Protein AF-A0A6I7NT49-F1 (afdb_monomer_lite)

Radius of gyration: 25.86 Å; chains: 1; bounding box: 85×27×59 Å

Foldseek 3Di:
DDPVVVVVVVVVVVVVVVVPVPPDDPPPPDAQWDAKDWDPVLADPAEELVPDDQQSIWIFTQGPVRDTDIDGQDPVQWDPVLVVVSNDADWDWTWGHDRRYIDIDIYGYHYDDDPVVVVVVVD

Structure (mmCIF, N/CA/C/O backbone):
data_AF-A0A6I7NT49-F1
#
_entry.id   AF-A0A6I7NT49-F1
#
loop_
_atom_site.group_PDB
_atom_site.id
_atom_site.type_symbol
_atom_site.label_atom_id
_atom_site.label_alt_id
_atom_site.label_comp_id
_atom_site.label_asym_id
_atom_site.label_entity_id
_atom_site.label_seq_id
_atom_site.pdbx_PDB_ins_code
_atom_site.Cartn_x
_atom_site.Cartn_y
_atom_site.Cartn_z
_atom_site.occupancy
_atom_site.B_iso_or_equiv
_atom_site.auth_seq_id
_atom_site.auth_comp_id
_atom_site.auth_asym_id
_atom_site.auth_atom_id
_atom_site.pdbx_PDB_model_num
ATOM 1 N N . MET A 1 1 ? 62.697 -9.923 -1.380 1.00 53.88 1 MET A N 1
ATOM 2 C CA . MET A 1 1 ? 61.227 -10.113 -1.441 1.00 53.88 1 MET A CA 1
ATOM 3 C C . MET A 1 1 ? 60.949 -11.405 -2.198 1.00 53.88 1 MET A C 1
ATOM 5 O O . MET A 1 1 ? 61.221 -11.453 -3.390 1.00 53.88 1 MET A O 1
ATOM 9 N N . ASN A 1 2 ? 60.527 -12.457 -1.491 1.00 54.31 2 ASN A N 1
ATOM 10 C CA . ASN A 1 2 ? 60.563 -13.842 -1.983 1.00 54.31 2 ASN A CA 1
ATOM 11 C C . ASN A 1 2 ? 59.520 -14.086 -3.084 1.00 54.31 2 ASN A C 1
ATOM 13 O O . ASN A 1 2 ? 58.412 -13.556 -3.016 1.00 54.31 2 ASN A O 1
ATOM 17 N N . GLN A 1 3 ? 59.877 -14.892 -4.085 1.00 63.75 3 GLN A N 1
ATOM 18 C CA . GLN A 1 3 ? 59.054 -15.196 -5.262 1.00 63.75 3 GLN A CA 1
ATOM 19 C C . GLN A 1 3 ? 57.645 -15.700 -4.885 1.00 63.75 3 GLN A C 1
ATOM 21 O O . GLN A 1 3 ? 56.665 -15.305 -5.510 1.00 63.75 3 GLN A O 1
ATOM 26 N N . SER A 1 4 ? 57.523 -16.442 -3.780 1.00 62.50 4 SER A N 1
ATOM 27 C CA . SER A 1 4 ? 56.249 -16.905 -3.211 1.00 62.50 4 SER A CA 1
ATOM 28 C C . SER A 1 4 ? 55.329 -15.778 -2.719 1.00 62.50 4 SER A C 1
ATOM 30 O O . SER A 1 4 ? 54.118 -15.843 -2.914 1.00 62.50 4 SER A O 1
ATOM 32 N N . ARG A 1 5 ? 55.881 -14.697 -2.146 1.00 66.06 5 ARG A N 1
ATOM 33 C CA . ARG A 1 5 ? 55.102 -13.520 -1.715 1.00 66.06 5 ARG A CA 1
ATOM 34 C C . ARG A 1 5 ? 54.554 -12.725 -2.898 1.00 66.06 5 ARG A C 1
ATOM 36 O O . ARG A 1 5 ? 53.481 -12.149 -2.782 1.00 66.06 5 ARG A O 1
ATOM 43 N N . ARG A 1 6 ? 55.266 -12.700 -4.031 1.00 68.12 6 ARG A N 1
ATOM 44 C CA . ARG A 1 6 ? 54.808 -11.999 -5.242 1.00 68.12 6 ARG A CA 1
ATOM 45 C C . ARG A 1 6 ? 53.604 -12.709 -5.860 1.00 68.12 6 ARG A C 1
ATOM 47 O O . ARG A 1 6 ? 52.611 -12.055 -6.144 1.00 68.12 6 ARG A O 1
ATOM 54 N N . VAL A 1 7 ? 53.659 -14.038 -5.980 1.00 74.81 7 VAL A N 1
ATOM 55 C CA . VAL A 1 7 ? 52.553 -14.848 -6.528 1.00 74.81 7 VAL A CA 1
ATOM 56 C C . VAL A 1 7 ? 51.289 -14.729 -5.673 1.00 74.81 7 VAL A C 1
ATOM 58 O O . VAL A 1 7 ? 50.200 -14.571 -6.216 1.00 74.81 7 VAL A O 1
ATOM 61 N N . LEU A 1 8 ? 51.429 -14.716 -4.343 1.00 73.69 8 LEU A N 1
ATOM 62 C CA . LEU A 1 8 ? 50.292 -14.577 -3.430 1.00 73.69 8 LEU A CA 1
ATOM 63 C C . LEU A 1 8 ? 49.606 -13.207 -3.544 1.00 73.69 8 LEU A C 1
ATOM 65 O O . LEU A 1 8 ? 48.383 -13.138 -3.527 1.00 73.69 8 LEU A O 1
ATOM 69 N N . VAL A 1 9 ? 50.373 -12.127 -3.728 1.00 75.94 9 VAL A N 1
ATOM 70 C CA . VAL A 1 9 ? 49.817 -10.777 -3.935 1.00 75.94 9 VAL A CA 1
ATOM 71 C C . VAL A 1 9 ? 49.091 -10.671 -5.280 1.00 75.94 9 VAL A C 1
ATOM 73 O O . VAL A 1 9 ? 48.006 -10.096 -5.335 1.00 75.94 9 VAL A O 1
ATOM 76 N N . PHE A 1 10 ? 49.633 -11.269 -6.347 1.00 72.94 10 PHE A N 1
ATOM 77 C CA . PHE A 1 10 ? 48.955 -11.302 -7.648 1.00 72.94 10 PHE A CA 1
ATOM 78 C C . PHE A 1 10 ? 47.663 -12.128 -7.612 1.00 72.94 10 PHE A C 1
ATOM 80 O O . PHE A 1 10 ? 46.657 -11.689 -8.161 1.00 72.94 10 PHE A O 1
ATOM 87 N N . ALA A 1 11 ? 47.655 -13.273 -6.922 1.00 71.62 11 ALA A N 1
ATOM 88 C CA . ALA A 1 11 ? 46.458 -14.098 -6.763 1.00 71.62 11 ALA A CA 1
ATOM 89 C C . ALA A 1 11 ? 45.367 -13.395 -5.932 1.00 71.62 11 ALA A C 1
ATOM 91 O O . ALA A 1 11 ? 44.195 -13.434 -6.300 1.00 71.62 11 ALA A O 1
ATOM 92 N N . LEU A 1 12 ? 45.749 -12.703 -4.850 1.00 69.56 12 LEU A N 1
ATOM 93 C CA . LEU A 1 12 ? 44.815 -11.943 -4.012 1.00 69.56 12 LEU A CA 1
ATOM 94 C C . LEU A 1 12 ? 44.218 -10.744 -4.769 1.00 69.56 12 LEU A C 1
ATOM 96 O O . LEU A 1 12 ? 43.028 -10.471 -4.649 1.00 69.56 12 LEU A O 1
ATOM 100 N N . GLY A 1 13 ? 45.028 -10.060 -5.585 1.00 68.62 13 GLY A N 1
ATOM 101 C CA . GLY A 1 13 ? 44.573 -8.953 -6.430 1.00 68.62 13 GLY A CA 1
ATOM 102 C C . GLY A 1 13 ? 43.568 -9.392 -7.497 1.00 68.62 13 GLY A C 1
ATOM 103 O O . GLY A 1 13 ? 42.582 -8.698 -7.725 1.00 68.62 13 GLY A O 1
ATOM 104 N N . LEU A 1 14 ? 43.771 -10.571 -8.092 1.00 69.06 14 LEU A N 1
ATOM 105 C CA . LEU A 1 14 ? 42.857 -11.142 -9.084 1.00 69.06 14 LEU A CA 1
ATOM 106 C C . LEU A 1 14 ? 41.499 -11.509 -8.457 1.00 69.06 14 LEU A C 1
ATOM 108 O O . LEU A 1 14 ? 40.454 -11.268 -9.043 1.00 69.06 14 LEU A O 1
ATOM 112 N N . LEU A 1 15 ? 41.486 -12.029 -7.228 1.00 65.25 15 LEU A N 1
ATOM 113 C CA . LEU A 1 15 ? 40.251 -12.420 -6.536 1.00 65.25 15 LEU A CA 1
ATOM 114 C C . LEU A 1 15 ? 39.372 -11.207 -6.164 1.00 65.25 15 LEU A C 1
ATOM 116 O O . LEU A 1 15 ? 38.145 -11.295 -6.186 1.00 65.25 15 LEU A O 1
ATOM 120 N N . ILE A 1 16 ? 39.991 -10.053 -5.897 1.00 65.31 16 ILE A N 1
ATOM 121 C CA . ILE A 1 16 ? 39.285 -8.799 -5.595 1.00 65.31 16 ILE A CA 1
ATOM 122 C C . ILE A 1 16 ? 38.637 -8.205 -6.858 1.00 65.31 16 ILE A C 1
ATOM 124 O O . ILE A 1 16 ? 37.525 -7.686 -6.777 1.00 65.31 16 ILE A O 1
ATOM 128 N N . THR A 1 17 ? 39.259 -8.316 -8.039 1.00 62.84 17 THR A N 1
ATOM 129 C CA . THR A 1 17 ? 38.676 -7.769 -9.281 1.00 62.84 17 THR A CA 1
ATOM 130 C C . THR A 1 17 ? 37.480 -8.575 -9.792 1.00 62.84 17 THR A C 1
ATOM 132 O O . THR A 1 17 ? 36.536 -7.982 -10.315 1.00 62.84 17 THR A O 1
ATOM 135 N N . PHE A 1 18 ? 37.467 -9.897 -9.585 1.00 60.38 18 PHE A N 1
ATOM 136 C CA . PHE A 1 18 ? 36.316 -10.750 -9.917 1.00 60.38 18 PHE A CA 1
ATOM 137 C C . PHE A 1 18 ? 35.156 -10.631 -8.911 1.00 60.38 18 PHE A C 1
ATOM 139 O O . PHE A 1 18 ? 34.005 -10.834 -9.286 1.00 60.38 18 PHE A O 1
ATOM 146 N N . GLY A 1 19 ? 35.418 -10.252 -7.653 1.00 58.34 19 GLY A N 1
ATOM 147 C CA . GLY A 1 19 ? 34.365 -10.013 -6.652 1.00 58.34 19 GLY A CA 1
ATOM 148 C C . GLY A 1 19 ? 33.573 -8.713 -6.857 1.00 58.34 19 GLY A C 1
ATOM 149 O O . GLY A 1 19 ? 32.453 -8.591 -6.369 1.00 58.34 19 GLY A O 1
ATOM 150 N N . LEU A 1 20 ? 34.131 -7.745 -7.593 1.00 54.81 20 LEU A N 1
ATOM 151 C CA . LEU A 1 20 ? 33.526 -6.426 -7.829 1.00 54.81 20 LEU A CA 1
ATOM 152 C C . LEU A 1 20 ? 32.718 -6.328 -9.134 1.00 54.81 20 LEU A C 1
ATOM 154 O O . LEU A 1 20 ? 31.979 -5.365 -9.316 1.00 54.81 20 LEU A O 1
ATOM 158 N N . SER A 1 21 ? 32.806 -7.318 -10.028 1.00 58.47 21 SER A N 1
ATOM 159 C CA . SER A 1 21 ? 32.078 -7.321 -11.310 1.00 58.47 21 SER A CA 1
ATOM 160 C C . SER A 1 21 ? 30.609 -7.767 -11.188 1.00 58.47 21 SER A C 1
ATOM 162 O O . SER A 1 21 ? 29.875 -7.716 -12.170 1.00 58.47 21 SER A O 1
ATOM 164 N N . GLY A 1 22 ? 30.171 -8.202 -9.998 1.00 54.59 22 GLY A N 1
ATOM 165 C CA . GLY A 1 22 ? 28.819 -8.723 -9.744 1.00 54.59 22 GLY A CA 1
ATOM 166 C C . GLY A 1 22 ? 27.806 -7.725 -9.169 1.00 54.59 22 GLY A C 1
ATOM 167 O O . GLY A 1 22 ? 26.649 -8.089 -8.995 1.00 54.59 22 GLY A O 1
ATOM 168 N N . CYS A 1 23 ? 28.203 -6.482 -8.877 1.00 58.03 23 CYS A N 1
ATOM 169 C CA . CYS A 1 23 ? 27.323 -5.460 -8.290 1.00 58.03 23 CYS A CA 1
ATOM 170 C C . CYS A 1 23 ? 27.205 -4.225 -9.192 1.00 58.03 23 CYS A C 1
ATOM 172 O O . CYS A 1 23 ? 27.343 -3.093 -8.737 1.00 58.03 23 CYS A O 1
ATOM 174 N N . ALA A 1 24 ? 26.961 -4.426 -10.485 1.00 52.34 24 ALA A N 1
ATOM 175 C CA . ALA A 1 24 ? 26.498 -3.354 -11.356 1.00 52.34 24 ALA A CA 1
ATOM 176 C C . ALA A 1 24 ? 24.990 -3.523 -11.590 1.00 52.34 24 ALA A C 1
ATOM 178 O O . ALA A 1 24 ? 24.567 -4.213 -12.506 1.00 52.34 24 ALA A O 1
ATOM 179 N N . VAL A 1 25 ? 24.218 -2.906 -10.690 1.00 56.22 25 VAL A N 1
ATOM 180 C CA . VAL A 1 25 ? 22.935 -2.241 -10.973 1.00 56.22 25 VAL A CA 1
ATOM 181 C C . VAL A 1 25 ? 21.895 -3.088 -11.728 1.00 56.22 25 VAL A C 1
ATOM 183 O O . VAL A 1 25 ? 21.779 -3.040 -12.946 1.00 56.22 25 VAL A O 1
ATOM 186 N N . LEU A 1 26 ? 21.055 -3.799 -10.971 1.00 50.88 26 LEU A N 1
ATOM 187 C CA . LEU 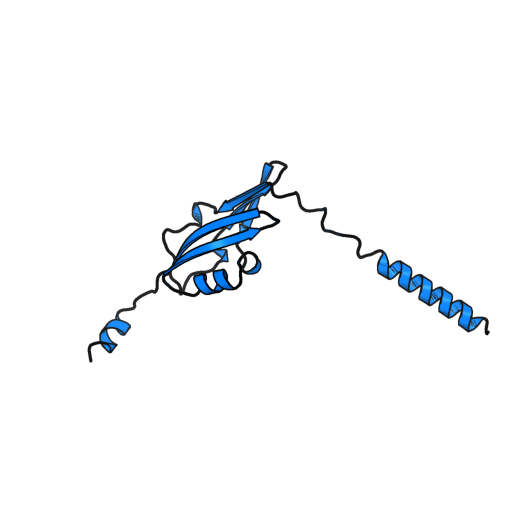A 1 26 ? 19.791 -4.384 -11.450 1.00 50.88 26 LEU A CA 1
ATOM 188 C C . LEU A 1 26 ? 18.614 -3.380 -11.406 1.00 50.88 26 LEU A C 1
ATOM 190 O O . LEU A 1 26 ? 17.460 -3.800 -11.444 1.00 50.88 26 LEU A O 1
ATOM 194 N N . ASP A 1 27 ? 18.867 -2.070 -11.313 1.00 52.62 27 ASP A N 1
ATOM 195 C CA . ASP A 1 27 ? 17.789 -1.066 -11.230 1.00 52.62 27 ASP A CA 1
ATOM 196 C C . ASP A 1 27 ? 17.080 -0.800 -12.576 1.00 52.62 27 ASP A C 1
ATOM 198 O O . ASP A 1 27 ? 15.969 -0.273 -12.583 1.00 52.62 27 ASP A O 1
ATOM 202 N N . ASP A 1 28 ? 17.648 -1.234 -13.708 1.00 52.38 28 ASP A N 1
ATOM 203 C CA . ASP A 1 28 ? 17.147 -0.898 -15.055 1.00 52.38 28 ASP A CA 1
ATOM 204 C C . ASP A 1 28 ? 16.179 -1.923 -15.687 1.00 52.38 28 ASP A C 1
ATOM 206 O O . ASP A 1 28 ? 15.769 -1.761 -16.835 1.00 52.38 28 ASP A O 1
ATOM 210 N N . ILE A 1 29 ? 15.777 -2.987 -14.981 1.00 61.12 29 ILE A N 1
ATOM 211 C CA . ILE A 1 29 ? 14.936 -4.044 -15.591 1.00 61.12 29 ILE A CA 1
ATOM 212 C C . ILE A 1 29 ? 13.431 -3.781 -15.410 1.00 61.12 29 ILE A C 1
ATOM 214 O O . ILE A 1 29 ? 12.609 -4.323 -16.149 1.00 61.12 29 ILE A O 1
ATOM 218 N N . LEU A 1 30 ? 13.027 -2.938 -14.456 1.00 70.06 30 LEU A N 1
ATOM 219 C CA . LEU A 1 30 ? 11.605 -2.702 -14.207 1.00 70.06 30 LEU A CA 1
ATOM 220 C C . LEU A 1 30 ? 11.088 -1.488 -14.997 1.00 70.06 30 LEU A C 1
ATOM 222 O O . LEU A 1 30 ? 11.566 -0.376 -14.759 1.00 70.06 30 LEU A O 1
ATOM 226 N N . PRO A 1 31 ? 10.044 -1.637 -15.837 1.00 80.81 31 PRO A N 1
ATOM 227 C CA . PRO A 1 31 ? 9.506 -0.534 -16.631 1.00 80.81 31 PRO A CA 1
ATOM 228 C C . PRO A 1 31 ? 9.096 0.636 -15.735 1.00 80.81 31 PRO A C 1
ATOM 230 O O . PRO A 1 31 ? 8.524 0.440 -14.659 1.00 80.81 31 PRO A O 1
ATOM 233 N N . GLU A 1 32 ? 9.423 1.856 -16.156 1.00 89.25 32 GLU A N 1
ATOM 234 C CA . GLU A 1 32 ? 9.133 3.072 -15.397 1.00 89.25 32 GLU A CA 1
ATOM 235 C C . GLU A 1 32 ? 7.621 3.231 -15.178 1.00 89.25 32 GLU A C 1
ATOM 237 O O . GLU A 1 32 ? 6.818 3.069 -16.105 1.00 89.25 32 GLU A O 1
ATOM 242 N N . VAL A 1 33 ? 7.226 3.554 -13.944 1.00 93.12 33 VAL A N 1
ATOM 243 C CA . VAL A 1 33 ? 5.817 3.732 -13.578 1.00 93.12 33 VAL A CA 1
ATOM 244 C C . VAL A 1 33 ? 5.339 5.114 -14.006 1.00 93.12 33 VAL A C 1
ATOM 246 O O . VAL A 1 33 ? 5.923 6.132 -13.633 1.00 93.12 33 VAL A O 1
ATOM 249 N N . ARG A 1 34 ? 4.239 5.148 -14.758 1.00 93.81 34 ARG A N 1
ATOM 250 C CA . ARG A 1 34 ? 3.583 6.376 -15.202 1.00 93.81 34 ARG A CA 1
ATOM 251 C C . ARG A 1 34 ? 2.549 6.870 -14.197 1.00 93.81 34 ARG A C 1
ATOM 253 O O . ARG A 1 34 ? 2.519 8.061 -13.914 1.00 93.81 34 ARG A O 1
ATOM 260 N N . SER A 1 35 ? 1.697 5.982 -13.692 1.00 94.56 35 SER A N 1
ATOM 261 C CA . SER A 1 35 ? 0.673 6.325 -12.704 1.00 94.56 35 SER A CA 1
ATOM 262 C C . SER A 1 35 ? 0.338 5.140 -11.805 1.00 94.56 35 SER A C 1
ATOM 264 O O . SER A 1 35 ? 0.598 3.980 -12.140 1.00 94.56 35 SER A O 1
ATOM 266 N N . ILE A 1 36 ? -0.223 5.461 -10.641 1.00 96.19 36 ILE A N 1
ATOM 267 C CA . ILE A 1 36 ? -0.765 4.498 -9.686 1.00 96.19 36 ILE A CA 1
ATOM 268 C C . ILE A 1 36 ? -2.169 4.937 -9.277 1.00 96.19 36 ILE A C 1
ATOM 270 O O . ILE A 1 36 ? -2.416 6.126 -9.082 1.00 96.19 36 ILE A O 1
ATOM 274 N N . GLU A 1 37 ? -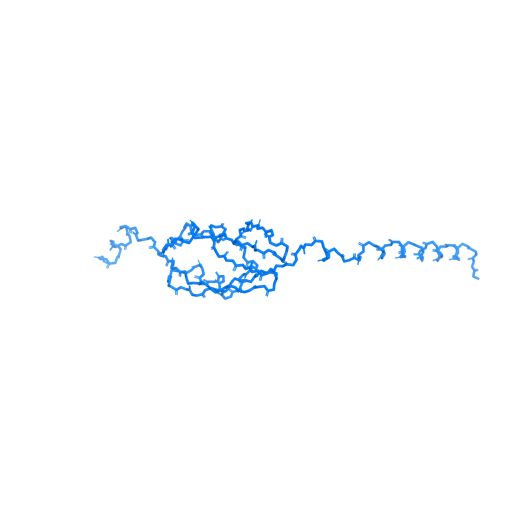3.068 3.976 -9.125 1.00 94.94 37 GLU A N 1
ATOM 275 C CA . GLU A 1 37 ? -4.457 4.180 -8.706 1.00 94.94 37 GLU A CA 1
ATOM 276 C C . GLU A 1 37 ? -4.862 3.034 -7.774 1.00 94.94 37 GLU A C 1
ATOM 278 O O . GLU A 1 37 ? -4.325 1.933 -7.890 1.00 94.94 37 GLU A O 1
ATOM 283 N N . LEU A 1 38 ? -5.798 3.257 -6.850 1.00 93.38 38 LEU A N 1
ATOM 284 C CA . LEU A 1 38 ? -6.406 2.146 -6.110 1.00 93.38 38 LEU A CA 1
ATOM 285 C C . LEU A 1 38 ? -7.437 1.447 -6.997 1.00 93.38 38 LEU A C 1
ATOM 287 O O . LEU A 1 38 ? -8.155 2.098 -7.750 1.00 93.38 38 LEU A O 1
ATOM 291 N N . LEU A 1 39 ? -7.522 0.121 -6.910 1.00 91.62 39 LEU A N 1
ATOM 292 C CA . LEU A 1 39 ? -8.608 -0.613 -7.551 1.00 91.62 39 LEU A CA 1
ATOM 293 C C . LEU A 1 39 ? -9.904 -0.369 -6.776 1.00 91.62 39 LEU A C 1
ATOM 295 O O . LEU A 1 39 ? -9.980 -0.713 -5.597 1.00 91.62 39 LEU A O 1
ATOM 299 N N . ASP A 1 40 ? -10.930 0.140 -7.458 1.00 76.94 40 ASP A N 1
ATOM 300 C CA . ASP A 1 40 ? -12.242 0.459 -6.873 1.00 76.94 40 ASP A CA 1
ATOM 301 C C . ASP A 1 40 ? -12.856 -0.708 -6.086 1.00 76.94 40 ASP A C 1
ATOM 303 O O . ASP A 1 40 ? -13.413 -0.512 -5.012 1.00 76.94 40 ASP A O 1
ATOM 307 N N . GLU A 1 41 ? -12.685 -1.947 -6.559 1.00 76.50 41 GLU A N 1
ATOM 308 C CA . GLU A 1 41 ? -13.174 -3.159 -5.878 1.00 76.50 41 GLU A CA 1
ATOM 309 C C . GLU A 1 41 ? -12.536 -3.405 -4.498 1.00 76.50 41 GLU A C 1
ATOM 311 O O . GLU A 1 41 ? -13.080 -4.145 -3.677 1.00 76.50 41 GLU A O 1
ATOM 316 N N . THR A 1 42 ? -11.387 -2.783 -4.231 1.00 74.19 42 THR A N 1
ATOM 317 C CA . THR A 1 42 ? -10.672 -2.885 -2.952 1.00 74.19 42 THR A CA 1
ATOM 318 C C . THR A 1 42 ? -10.971 -1.740 -1.996 1.00 74.19 42 THR A C 1
ATOM 320 O O . THR A 1 42 ? -10.734 -1.868 -0.794 1.00 74.19 42 THR A O 1
ATOM 323 N N . VAL A 1 43 ? -11.543 -0.647 -2.502 1.00 74.81 43 VAL A N 1
ATOM 324 C CA . VAL A 1 43 ? -11.917 0.519 -1.706 1.00 74.81 43 VAL A CA 1
ATOM 325 C C . VAL A 1 43 ? -13.300 0.269 -1.117 1.00 74.81 43 VAL A C 1
ATOM 327 O O . VAL A 1 43 ? -14.332 0.535 -1.732 1.00 74.81 43 VAL A O 1
ATOM 330 N N . LYS A 1 44 ? -13.334 -0.282 0.097 1.00 77.31 44 LYS A N 1
ATOM 331 C CA . LYS A 1 44 ? -14.578 -0.356 0.867 1.00 77.31 44 LYS A CA 1
ATOM 332 C C . LYS A 1 44 ? -14.850 1.001 1.505 1.00 77.31 44 LYS A C 1
ATOM 334 O O . LYS A 1 44 ? -13.928 1.689 1.927 1.00 77.31 44 LYS A O 1
ATOM 339 N N . GLU A 1 45 ? -16.128 1.344 1.657 1.00 78.69 45 GLU A N 1
ATOM 340 C CA . GLU A 1 45 ? -16.542 2.571 2.355 1.00 78.69 45 GLU A CA 1
ATOM 341 C C . GLU A 1 45 ? -15.978 2.636 3.785 1.00 78.69 45 GLU A C 1
ATOM 343 O O . GLU A 1 45 ? -15.654 3.706 4.292 1.00 78.69 45 GLU A O 1
ATOM 348 N N . SER A 1 46 ? -15.839 1.482 4.446 1.00 82.62 46 SER A N 1
ATOM 349 C CA . SER A 1 46 ? -15.110 1.380 5.708 1.00 82.62 46 SER A CA 1
ATOM 350 C C . SER A 1 46 ? -14.594 -0.031 5.976 1.00 82.62 46 SER A C 1
ATOM 352 O O . SER A 1 46 ? -15.107 -1.015 5.438 1.00 82.62 46 SER A O 1
ATOM 354 N N . HIS A 1 47 ? -13.594 -0.118 6.849 1.00 87.56 47 HIS A N 1
ATOM 355 C CA . HIS A 1 47 ? -12.980 -1.362 7.302 1.00 87.56 47 HIS A CA 1
ATOM 356 C C . HIS A 1 47 ? -13.110 -1.497 8.820 1.00 87.56 47 HIS A C 1
ATOM 358 O O . HIS A 1 47 ? -13.068 -0.497 9.531 1.00 87.56 47 HIS A O 1
ATOM 364 N N . TYR A 1 48 ? -13.257 -2.718 9.337 1.00 89.75 48 TYR A N 1
ATOM 365 C CA . TYR A 1 48 ? -13.154 -2.956 10.778 1.00 89.75 48 TYR A CA 1
ATOM 366 C C . TYR A 1 48 ? -11.690 -3.118 11.164 1.00 89.75 48 TYR A C 1
ATOM 368 O O . TYR A 1 48 ? -10.984 -3.875 10.509 1.00 89.75 48 TYR A O 1
ATOM 376 N N . ILE A 1 49 ? -11.259 -2.438 12.225 1.00 88.88 49 ILE A N 1
ATOM 377 C CA . ILE A 1 49 ? -9.871 -2.454 12.704 1.00 88.88 49 ILE A CA 1
ATOM 378 C C . ILE A 1 49 ? -9.343 -3.876 12.938 1.00 88.88 49 ILE A C 1
ATOM 380 O O . ILE A 1 49 ? -8.221 -4.175 12.549 1.00 88.88 49 ILE A O 1
ATOM 384 N N . ASP A 1 50 ? -10.177 -4.763 13.486 1.00 87.62 50 ASP A N 1
ATOM 385 C CA . ASP A 1 50 ? -9.801 -6.145 13.816 1.00 87.62 50 ASP A CA 1
ATOM 386 C C . ASP A 1 50 ? -9.564 -7.018 12.569 1.00 87.62 50 ASP A C 1
ATOM 388 O O . ASP A 1 50 ? -8.851 -8.015 12.639 1.00 87.62 50 ASP A O 1
ATOM 392 N N . ASP A 1 51 ? -10.146 -6.628 11.430 1.00 86.69 51 ASP A N 1
ATOM 393 C CA . ASP A 1 51 ? -10.103 -7.378 10.170 1.00 86.69 51 ASP A CA 1
ATOM 394 C C . ASP A 1 51 ? -9.318 -6.628 9.073 1.00 86.69 51 ASP A C 1
ATOM 396 O O . ASP A 1 51 ? -9.253 -7.082 7.926 1.00 86.69 51 ASP A O 1
ATOM 400 N N . PHE A 1 52 ? -8.777 -5.441 9.375 1.00 88.94 52 PHE A N 1
ATOM 401 C CA . PHE A 1 52 ? -8.123 -4.605 8.375 1.00 88.94 52 PHE A CA 1
ATOM 402 C C . PHE A 1 52 ? -6.696 -5.085 8.107 1.00 88.94 52 PHE A C 1
ATOM 404 O O . PHE A 1 52 ? -5.792 -4.894 8.916 1.00 88.94 52 PHE A O 1
ATOM 411 N N . ASP A 1 53 ? -6.486 -5.652 6.921 1.00 88.19 53 ASP A N 1
ATOM 412 C CA . ASP A 1 53 ? -5.158 -5.888 6.360 1.00 88.19 53 ASP A CA 1
ATOM 413 C C . ASP A 1 53 ? -4.886 -4.858 5.260 1.00 88.19 53 ASP A C 1
ATOM 415 O O . ASP A 1 53 ? -5.674 -4.710 4.324 1.00 88.19 53 ASP A O 1
ATOM 419 N N . LEU A 1 54 ? -3.744 -4.175 5.330 1.00 88.88 54 LEU A N 1
ATOM 420 C CA . LEU A 1 54 ? -3.294 -3.242 4.299 1.00 88.88 54 LEU A CA 1
ATOM 421 C C . LEU A 1 54 ? -3.207 -3.903 2.913 1.00 88.88 54 LEU A C 1
ATOM 423 O O . LEU A 1 54 ? -3.482 -3.250 1.909 1.00 88.88 54 LEU A O 1
ATOM 427 N N . ARG A 1 55 ? -2.905 -5.207 2.858 1.00 88.81 55 ARG A N 1
ATOM 428 C CA . ARG A 1 55 ? -2.868 -5.995 1.615 1.00 88.81 55 ARG A CA 1
ATOM 429 C C . ARG A 1 55 ? -4.240 -6.163 0.963 1.00 88.81 55 ARG A C 1
ATOM 431 O O . ARG A 1 55 ? -4.318 -6.581 -0.186 1.00 88.81 55 ARG A O 1
ATOM 438 N N . SER A 1 56 ? -5.324 -5.845 1.676 1.00 89.06 56 SER A N 1
ATOM 439 C CA . SER A 1 56 ? -6.663 -5.803 1.082 1.00 89.06 56 SER A CA 1
ATOM 440 C C . SER A 1 56 ? -6.821 -4.664 0.074 1.00 89.06 56 SER A C 1
ATOM 442 O O . SER A 1 56 ? -7.667 -4.777 -0.809 1.00 89.06 56 SER A O 1
ATOM 444 N N . LEU A 1 57 ? -5.992 -3.615 0.161 1.00 91.38 57 LEU A N 1
ATOM 445 C CA . LEU A 1 57 ? -5.920 -2.539 -0.823 1.00 91.38 57 LEU A CA 1
ATOM 446 C C . LEU A 1 57 ? -4.988 -2.946 -1.966 1.00 91.38 57 LEU A C 1
ATOM 448 O O . LEU A 1 57 ? -3.843 -3.346 -1.734 1.00 91.38 57 LEU A O 1
ATOM 452 N N . LYS A 1 58 ? -5.453 -2.794 -3.208 1.00 94.50 58 LYS A N 1
ATOM 453 C CA . LYS A 1 58 ? -4.658 -3.106 -4.401 1.00 94.50 58 LYS A CA 1
ATOM 454 C C . LYS A 1 58 ? -4.413 -1.864 -5.234 1.00 94.50 58 LYS A C 1
ATOM 456 O O . LYS A 1 58 ? -5.331 -1.093 -5.499 1.00 94.50 58 LYS A O 1
ATOM 461 N N . LEU A 1 59 ? -3.174 -1.706 -5.684 1.00 94.56 59 LEU A N 1
ATOM 462 C CA . LEU A 1 59 ? -2.768 -0.669 -6.620 1.00 94.56 59 LEU A CA 1
ATOM 463 C C . LEU A 1 59 ? -2.794 -1.204 -8.044 1.00 94.56 59 LEU A C 1
ATOM 465 O O . LEU A 1 59 ? -2.167 -2.218 -8.351 1.00 94.56 59 LEU A O 1
ATOM 469 N N . ARG A 1 60 ? -3.456 -0.462 -8.925 1.00 95.50 60 ARG A N 1
ATOM 470 C CA . ARG A 1 60 ? -3.283 -0.547 -10.365 1.00 95.50 60 ARG A CA 1
ATOM 471 C C . ARG A 1 60 ? -2.096 0.331 -10.718 1.00 95.50 60 ARG A C 1
ATOM 473 O O . ARG A 1 60 ? -2.130 1.542 -10.525 1.00 95.50 60 ARG A O 1
ATOM 480 N N . VAL A 1 61 ? -1.049 -0.289 -11.232 1.00 95.44 61 VAL A N 1
ATOM 481 C CA . VAL A 1 61 ? 0.168 0.378 -11.681 1.00 95.44 61 VAL A CA 1
ATOM 482 C C . VAL A 1 61 ? 0.146 0.395 -13.198 1.00 95.44 61 VAL A C 1
ATOM 484 O O . VAL A 1 61 ? 0.115 -0.665 -13.821 1.00 95.44 61 VAL A O 1
ATOM 487 N N . ILE A 1 62 ? 0.168 1.587 -13.786 1.00 95.06 62 ILE A N 1
ATOM 488 C CA . ILE A 1 62 ? 0.278 1.769 -15.232 1.00 95.06 62 ILE A CA 1
ATOM 489 C C . ILE A 1 62 ? 1.698 2.237 -15.520 1.00 95.06 62 ILE A C 1
ATOM 491 O O . ILE A 1 62 ? 2.161 3.257 -15.004 1.00 95.06 62 ILE A O 1
ATOM 495 N N . THR A 1 63 ? 2.417 1.480 -16.332 1.00 94.12 63 THR A N 1
ATOM 496 C CA . THR A 1 63 ? 3.794 1.781 -16.735 1.00 94.12 63 THR A CA 1
ATOM 497 C C . THR A 1 63 ? 3.823 2.674 -17.979 1.00 94.12 63 THR A C 1
ATOM 499 O O . THR A 1 63 ? 2.812 2.890 -18.652 1.00 94.12 63 THR A O 1
ATOM 502 N N . ARG A 1 64 ? 4.990 3.235 -18.321 1.00 90.31 64 ARG A N 1
ATOM 503 C CA . ARG A 1 64 ? 5.137 4.094 -19.515 1.00 90.31 64 ARG A CA 1
ATOM 504 C C . ARG A 1 64 ? 4.835 3.381 -20.836 1.00 90.31 64 ARG A C 1
ATOM 506 O O . ARG A 1 64 ? 4.362 4.031 -21.764 1.00 90.31 64 ARG A O 1
ATOM 513 N N . ASN A 1 65 ? 5.068 2.072 -20.911 1.00 91.44 65 ASN A N 1
ATOM 514 C CA . ASN A 1 65 ? 4.693 1.224 -22.048 1.00 91.44 65 ASN A CA 1
ATOM 515 C C . ASN A 1 65 ? 3.208 0.801 -22.028 1.00 91.44 65 ASN A C 1
ATOM 517 O O . ASN A 1 65 ? 2.824 -0.043 -22.829 1.00 91.44 65 ASN A O 1
ATOM 521 N N . TRP A 1 66 ? 2.380 1.398 -21.160 1.00 90.12 66 TRP A N 1
ATOM 522 C CA . TRP A 1 66 ? 0.943 1.125 -21.015 1.00 90.12 66 TRP A CA 1
ATOM 523 C C . TRP A 1 66 ? 0.588 -0.282 -20.525 1.00 90.12 66 TRP A C 1
ATOM 525 O O . TRP A 1 66 ? -0.576 -0.681 -20.572 1.00 90.12 66 TRP A O 1
ATOM 535 N N . GLU A 1 67 ? 1.561 -1.025 -20.004 1.00 93.31 67 GLU A N 1
ATOM 536 C CA . GLU A 1 67 ? 1.273 -2.262 -19.292 1.00 93.31 67 GLU A CA 1
ATOM 537 C C . GLU A 1 67 ? 0.616 -1.941 -17.950 1.00 93.31 67 GLU A C 1
ATOM 539 O O . GLU A 1 67 ? 0.908 -0.936 -17.296 1.00 93.31 67 GLU A O 1
ATOM 544 N N . THR A 1 68 ? -0.306 -2.810 -17.548 1.00 94.31 68 THR A N 1
ATOM 545 C CA . THR A 1 68 ? -1.003 -2.697 -16.271 1.00 94.31 68 THR A CA 1
ATOM 546 C C . THR A 1 68 ? -0.583 -3.840 -15.367 1.00 94.31 68 THR A C 1
ATOM 548 O O . THR A 1 68 ? -0.607 -5.001 -15.771 1.00 94.31 68 THR A O 1
ATOM 551 N N . GLN A 1 69 ? -0.226 -3.510 -14.131 1.00 93.50 69 GLN A N 1
ATOM 552 C CA . GLN A 1 69 ? 0.115 -4.471 -13.090 1.00 93.50 69 GLN A CA 1
ATOM 553 C C . GLN A 1 69 ? -0.755 -4.220 -11.862 1.00 93.50 69 GLN A C 1
ATOM 555 O O . GLN A 1 69 ? -1.120 -3.081 -11.571 1.00 93.50 69 GLN A O 1
ATOM 560 N N . ILE A 1 70 ? -1.085 -5.288 -11.142 1.00 94.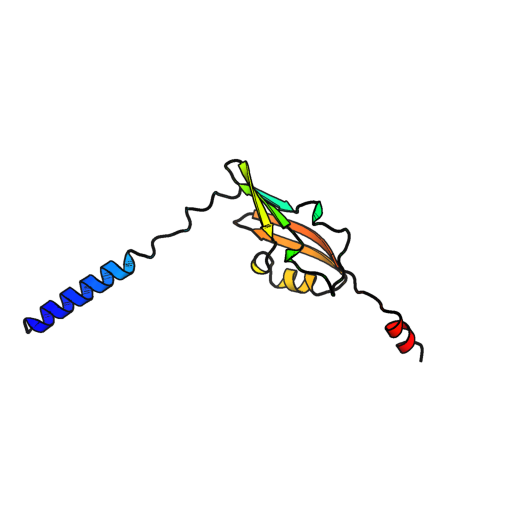25 70 ILE A N 1
ATOM 561 C CA . ILE A 1 70 ? -1.797 -5.205 -9.869 1.00 94.25 70 ILE A CA 1
ATOM 562 C C . ILE A 1 70 ? -0.808 -5.568 -8.771 1.00 94.25 70 ILE A C 1
ATOM 564 O O . ILE A 1 70 ? -0.186 -6.629 -8.822 1.00 94.25 70 ILE A O 1
ATOM 568 N N . VAL A 1 71 ? -0.656 -4.677 -7.797 1.00 93.94 71 VAL A N 1
ATOM 569 C CA . VAL A 1 71 ? 0.279 -4.836 -6.682 1.00 93.94 71 VAL A CA 1
ATOM 570 C C . VAL A 1 71 ? -0.468 -4.604 -5.377 1.00 93.94 71 VAL A C 1
ATOM 572 O O . VAL A 1 71 ? -1.162 -3.599 -5.233 1.00 93.94 71 VAL A O 1
ATOM 575 N N . ASP A 1 72 ? -0.315 -5.507 -4.415 1.00 95.25 72 ASP A N 1
ATOM 576 C CA . ASP A 1 72 ? -0.875 -5.313 -3.077 1.00 95.25 72 ASP A CA 1
ATOM 577 C C . ASP A 1 72 ? -0.152 -4.160 -2.371 1.00 95.25 72 ASP A C 1
ATOM 579 O O . ASP A 1 72 ? 1.082 -4.053 -2.427 1.00 95.25 72 ASP A O 1
ATOM 583 N N . VAL A 1 73 ? -0.900 -3.299 -1.678 1.00 94.25 73 VAL A N 1
ATOM 584 C CA . VAL A 1 73 ? -0.292 -2.229 -0.883 1.00 94.25 73 VAL A CA 1
ATOM 585 C C . VAL A 1 73 ? 0.500 -2.853 0.265 1.00 94.25 73 VAL A C 1
ATOM 587 O O . VAL A 1 73 ? 0.004 -3.686 1.024 1.00 94.25 73 VAL A O 1
ATOM 590 N N . GLN A 1 74 ? 1.759 -2.439 0.405 1.00 94.94 74 GLN A N 1
ATOM 591 C CA . GLN A 1 74 ? 2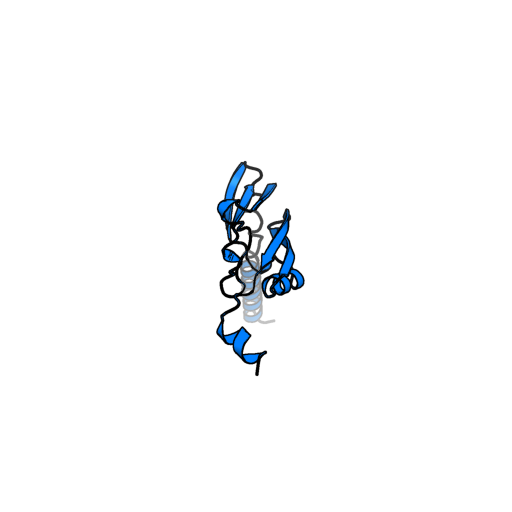.652 -2.936 1.448 1.00 94.94 74 GLN A CA 1
ATOM 592 C C . GLN A 1 74 ? 3.026 -1.839 2.439 1.00 94.94 74 GLN A C 1
ATOM 594 O O . GLN A 1 74 ? 3.072 -0.658 2.104 1.00 94.94 74 GLN A O 1
ATOM 599 N N . ALA A 1 75 ? 3.378 -2.236 3.662 1.00 93.25 75 ALA A N 1
ATOM 600 C CA . ALA A 1 75 ? 3.710 -1.314 4.748 1.00 93.25 75 ALA A CA 1
ATOM 601 C C . ALA A 1 75 ? 4.857 -0.339 4.408 1.00 93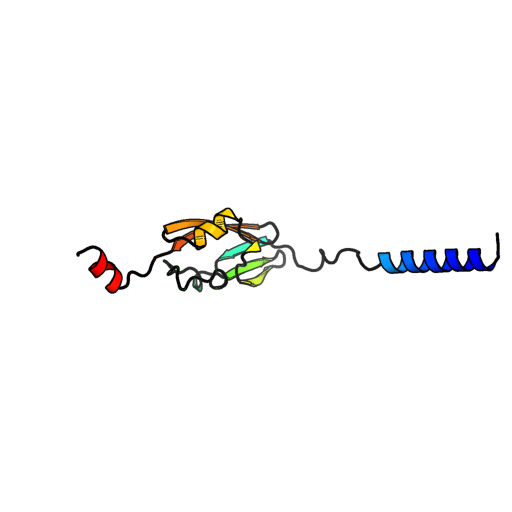.25 75 ALA A C 1
ATOM 603 O O . ALA A 1 75 ? 4.861 0.794 4.890 1.00 93.25 75 ALA A O 1
ATOM 604 N N . TYR A 1 76 ? 5.815 -0.748 3.566 1.00 93.88 76 TYR A N 1
ATOM 605 C CA . TYR A 1 76 ? 6.914 0.123 3.132 1.00 93.88 76 TYR A CA 1
ATOM 606 C C . TYR A 1 76 ? 6.455 1.264 2.211 1.00 93.88 76 TYR A C 1
ATOM 608 O O . TYR A 1 76 ? 7.175 2.246 2.060 1.00 93.88 76 TYR A O 1
ATOM 616 N N . MET A 1 77 ? 5.273 1.148 1.597 1.00 96.12 77 MET A N 1
ATOM 617 C CA . MET A 1 77 ? 4.690 2.187 0.744 1.00 96.12 77 MET A CA 1
ATOM 618 C C . MET A 1 77 ? 4.084 3.332 1.568 1.00 96.12 77 MET A C 1
ATOM 620 O O . MET A 1 77 ? 3.749 4.375 1.012 1.00 96.12 77 MET A O 1
ATOM 624 N N . LEU A 1 78 ? 3.936 3.150 2.885 1.00 96.50 78 LEU A N 1
ATOM 625 C CA . LEU A 1 78 ? 3.386 4.137 3.809 1.00 96.50 78 LEU A CA 1
ATOM 626 C C . LEU A 1 78 ? 4.488 4.709 4.703 1.00 96.50 78 LEU A C 1
ATOM 628 O O . LEU A 1 78 ? 5.435 4.022 5.102 1.00 96.50 78 LEU A O 1
ATOM 632 N N . SER A 1 79 ? 4.317 5.973 5.089 1.00 96.38 79 SER A N 1
ATOM 633 C CA . SER A 1 79 ? 5.140 6.571 6.138 1.00 96.38 79 SER A CA 1
ATOM 634 C C . SER A 1 79 ? 4.886 5.879 7.491 1.00 96.38 79 SER A C 1
ATOM 636 O O . SER A 1 79 ? 3.807 5.322 7.706 1.00 96.38 79 SER A O 1
ATOM 638 N N . PRO A 1 80 ? 5.833 5.923 8.449 1.00 95.56 80 PRO A N 1
ATOM 639 C CA . PRO A 1 80 ? 5.584 5.426 9.804 1.00 95.56 80 PRO A CA 1
ATOM 640 C C . PRO A 1 80 ? 4.371 6.073 10.479 1.00 95.56 80 PRO A C 1
ATOM 642 O O . PRO A 1 80 ? 3.696 5.434 11.279 1.00 95.56 80 PRO A O 1
ATOM 645 N N . GLU A 1 81 ? 4.084 7.333 10.155 1.00 95.62 81 GLU A N 1
ATOM 646 C CA . GLU A 1 81 ? 2.908 8.032 10.656 1.00 95.62 81 GLU A CA 1
ATOM 647 C C . GLU A 1 81 ? 1.616 7.460 10.067 1.00 95.62 81 GLU A C 1
ATOM 649 O O . GLU A 1 81 ? 0.717 7.107 10.825 1.00 95.62 81 GLU A O 1
ATOM 654 N N . ASP A 1 82 ? 1.549 7.287 8.746 1.00 95.62 82 ASP A N 1
ATOM 655 C CA . ASP A 1 82 ? 0.368 6.728 8.080 1.00 95.62 82 ASP A CA 1
ATOM 656 C C . ASP A 1 82 ? 0.121 5.268 8.472 1.00 95.62 82 ASP A C 1
ATOM 658 O O . ASP A 1 82 ? -1.029 4.852 8.587 1.00 95.62 82 ASP A O 1
ATOM 662 N N . ARG A 1 83 ? 1.178 4.499 8.765 1.00 93.56 83 ARG A N 1
ATOM 663 C CA . ARG A 1 83 ? 1.032 3.146 9.321 1.00 93.56 83 ARG A CA 1
ATOM 664 C C . ARG A 1 83 ? 0.362 3.133 10.693 1.00 93.56 83 ARG A C 1
ATOM 666 O O . ARG A 1 83 ? -0.432 2.251 10.967 1.00 93.56 83 ARG A O 1
ATOM 673 N N . ARG A 1 84 ? 0.634 4.115 11.553 1.00 92.62 84 ARG A N 1
ATOM 674 C CA . ARG A 1 84 ? -0.042 4.186 12.860 1.00 92.62 84 ARG A CA 1
ATOM 675 C C . ARG A 1 84 ? -1.510 4.578 12.728 1.00 92.62 84 ARG A C 1
ATOM 677 O O . ARG A 1 84 ? -2.327 4.126 13.518 1.00 92.62 84 ARG A O 1
ATOM 684 N N . LYS A 1 85 ? -1.858 5.390 11.724 1.00 92.12 85 LYS A N 1
ATOM 685 C CA . LYS A 1 85 ? -3.255 5.761 11.451 1.00 92.12 85 LYS A CA 1
ATOM 686 C C . LYS A 1 85 ? -4.105 4.535 11.130 1.00 92.12 85 LYS A C 1
ATOM 688 O O . LYS A 1 85 ? -5.220 4.425 11.623 1.00 92.12 85 LYS A O 1
ATOM 693 N N . ILE A 1 86 ? -3.564 3.588 10.361 1.00 89.56 86 ILE A N 1
ATOM 694 C CA . ILE A 1 86 ? -4.315 2.382 9.990 1.00 89.56 86 ILE A CA 1
ATOM 695 C C . ILE A 1 86 ? -4.539 1.395 11.151 1.00 89.56 86 ILE A C 1
ATOM 697 O O . ILE A 1 86 ? -5.344 0.479 11.032 1.00 89.56 86 ILE A O 1
ATOM 701 N N . GLU A 1 87 ? -3.864 1.595 12.282 1.00 90.19 87 GLU A N 1
ATOM 702 C CA . GLU A 1 87 ? -4.024 0.808 13.512 1.00 90.19 87 GLU A CA 1
ATOM 703 C C . GLU A 1 87 ? -5.015 1.460 14.492 1.00 90.19 87 GLU A C 1
ATOM 705 O O . GLU A 1 87 ? -5.106 1.064 15.652 1.00 90.19 87 GLU A O 1
ATOM 710 N N . GLN A 1 88 ? -5.732 2.505 14.069 1.00 91.69 88 GLN A N 1
ATOM 711 C CA . GLN A 1 88 ? -6.628 3.277 14.926 1.00 91.69 88 GLN A CA 1
ATOM 712 C C . GLN A 1 88 ? -7.988 3.447 14.257 1.00 91.69 88 GLN A C 1
ATOM 714 O O . GLN A 1 88 ? -8.079 3.749 13.069 1.00 91.69 88 GLN A O 1
ATOM 719 N N . ALA A 1 89 ? -9.068 3.308 15.026 1.00 92.38 89 ALA A N 1
ATOM 720 C CA . ALA A 1 89 ? -10.395 3.648 14.532 1.00 92.38 89 ALA A CA 1
ATOM 721 C C . ALA A 1 89 ? -10.482 5.162 14.276 1.00 92.38 89 ALA A C 1
ATOM 723 O O . ALA A 1 89 ? -10.011 5.967 15.079 1.00 92.38 89 ALA A O 1
ATOM 724 N N . GLY A 1 90 ? -11.074 5.552 13.152 1.00 92.31 90 GLY A N 1
ATOM 725 C CA . GLY A 1 90 ? -11.180 6.943 12.736 1.00 92.31 90 GLY A CA 1
ATOM 726 C C . GLY A 1 90 ? -11.230 7.116 11.223 1.00 92.31 90 GLY A C 1
ATOM 727 O O . GLY A 1 90 ? -11.163 6.157 10.454 1.00 92.31 90 GLY A O 1
ATOM 728 N N . HIS A 1 91 ? -11.362 8.373 10.811 1.00 93.81 91 HIS A N 1
ATOM 729 C CA . HIS A 1 91 ? -11.203 8.784 9.424 1.00 93.81 91 HIS A CA 1
ATOM 730 C C . HIS A 1 91 ? -9.773 9.283 9.226 1.00 93.81 91 HIS A C 1
ATOM 732 O O . HIS A 1 91 ? -9.346 10.234 9.881 1.00 93.81 91 HIS A O 1
ATOM 738 N N . HIS A 1 92 ? -9.041 8.630 8.332 1.00 94.12 92 HIS A N 1
ATOM 739 C CA . HIS A 1 92 ? -7.616 8.842 8.143 1.00 94.12 92 HIS A CA 1
ATOM 740 C C . HIS A 1 92 ? -7.300 9.151 6.696 1.00 94.12 92 HIS A C 1
ATOM 742 O O . HIS A 1 92 ? -7.716 8.433 5.796 1.00 94.12 92 HIS A O 1
ATOM 748 N N . ARG A 1 93 ? -6.466 10.164 6.482 1.00 94.69 93 ARG A N 1
ATOM 749 C CA . ARG A 1 93 ? -5.822 10.397 5.193 1.00 94.69 93 ARG A CA 1
ATOM 750 C C . ARG A 1 93 ? -4.446 9.751 5.192 1.00 94.69 93 ARG A C 1
ATOM 752 O O . ARG A 1 93 ? -3.596 10.126 6.010 1.00 94.69 93 ARG A O 1
ATOM 759 N N . ILE A 1 94 ? -4.235 8.811 4.275 1.00 94.88 94 ILE A N 1
ATOM 760 C CA . ILE A 1 94 ? -2.974 8.086 4.096 1.00 94.88 94 ILE A CA 1
ATOM 761 C C . ILE A 1 94 ? -2.312 8.459 2.770 1.00 94.88 94 ILE A C 1
ATOM 763 O O . ILE A 1 94 ? -2.981 8.756 1.779 1.00 94.88 94 ILE A O 1
ATOM 767 N N . THR A 1 95 ? -0.979 8.433 2.750 1.00 96.69 95 THR A N 1
ATOM 768 C CA . THR A 1 95 ? -0.189 8.637 1.532 1.00 96.69 95 THR A CA 1
ATOM 769 C C . THR A 1 95 ? 0.537 7.352 1.157 1.00 96.69 95 THR A C 1
ATOM 771 O O . THR A 1 95 ? 1.404 6.883 1.895 1.00 96.69 95 THR A O 1
ATOM 774 N N . ILE A 1 96 ? 0.221 6.816 -0.018 1.00 96.56 96 ILE A N 1
ATOM 775 C CA . ILE A 1 96 ? 0.831 5.621 -0.595 1.00 96.56 96 ILE A CA 1
ATOM 776 C C . ILE A 1 96 ? 1.885 6.060 -1.614 1.00 96.56 96 ILE A C 1
ATOM 778 O O . ILE A 1 96 ? 1.598 6.830 -2.530 1.00 96.56 96 ILE A O 1
ATOM 782 N N . ARG A 1 97 ? 3.120 5.582 -1.454 1.00 96.81 97 ARG A N 1
ATOM 783 C CA . ARG A 1 97 ? 4.250 5.874 -2.343 1.00 96.81 97 ARG A CA 1
ATOM 784 C C . ARG A 1 97 ? 4.737 4.600 -3.011 1.00 96.81 97 ARG A C 1
ATOM 786 O O . ARG A 1 97 ? 5.092 3.640 -2.331 1.00 96.81 97 ARG A O 1
ATOM 793 N N . TYR A 1 98 ? 4.812 4.614 -4.336 1.00 94.94 98 TYR A N 1
ATOM 794 C CA . TYR A 1 98 ? 5.281 3.470 -5.109 1.00 94.94 98 TYR A CA 1
ATOM 795 C C . TYR A 1 98 ? 6.086 3.922 -6.327 1.00 94.94 98 TYR A C 1
ATOM 797 O O . TYR A 1 98 ? 5.572 4.633 -7.186 1.00 94.94 98 TYR A O 1
ATOM 805 N N . ARG A 1 99 ? 7.362 3.512 -6.388 1.00 92.62 99 ARG A N 1
ATOM 806 C CA . ARG A 1 99 ? 8.294 3.765 -7.508 1.00 92.62 99 ARG A CA 1
ATOM 807 C C . ARG A 1 99 ? 8.261 5.215 -8.032 1.00 92.62 99 ARG A C 1
ATOM 809 O O . ARG A 1 99 ? 8.152 5.450 -9.229 1.00 92.62 99 ARG A O 1
ATOM 816 N N . GLY A 1 100 ? 8.333 6.183 -7.114 1.00 91.62 100 GLY A N 1
ATOM 817 C CA . GLY A 1 100 ? 8.346 7.623 -7.420 1.00 91.62 100 GLY A CA 1
ATOM 818 C C . GLY A 1 100 ? 6.966 8.271 -7.563 1.00 91.62 100 GLY A C 1
ATOM 819 O O . GLY A 1 100 ? 6.873 9.494 -7.522 1.00 91.62 100 GLY A O 1
ATOM 820 N N . GLN A 1 101 ? 5.897 7.478 -7.655 1.00 95.50 101 GLN A N 1
ATOM 821 C CA . GLN A 1 101 ? 4.525 7.976 -7.686 1.00 95.50 101 GLN A CA 1
ATOM 822 C C . GLN A 1 101 ? 3.929 8.076 -6.281 1.00 95.50 101 GLN A C 1
ATOM 824 O O . GLN A 1 101 ? 4.309 7.335 -5.366 1.00 95.50 101 GLN A O 1
ATOM 829 N N . VAL A 1 102 ? 2.979 8.997 -6.123 1.00 96.06 102 VAL A N 1
ATOM 830 C CA . VAL A 1 102 ? 2.308 9.294 -4.855 1.00 96.06 102 VAL A CA 1
ATOM 831 C C . VAL A 1 102 ? 0.800 9.295 -5.067 1.00 96.06 102 VAL A C 1
ATOM 833 O O . VAL A 1 102 ? 0.300 9.969 -5.962 1.00 96.06 102 VAL A O 1
ATOM 836 N N . LEU A 1 103 ? 0.086 8.578 -4.205 1.00 96.00 103 LEU A N 1
ATOM 837 C CA . LEU A 1 103 ? -1.368 8.543 -4.146 1.00 96.00 103 LEU A CA 1
ATOM 838 C C . LEU A 1 103 ? -1.822 8.898 -2.734 1.00 96.00 103 LEU A C 1
ATOM 840 O O . LEU A 1 103 ? -1.309 8.360 -1.754 1.00 96.00 103 LEU A O 1
ATOM 844 N N . VAL A 1 104 ? -2.793 9.798 -2.630 1.00 95.50 104 VAL A N 1
ATOM 845 C CA . VAL A 1 104 ? -3.420 10.166 -1.359 1.00 95.50 104 VAL A CA 1
ATOM 846 C C . VAL A 1 104 ? -4.814 9.562 -1.332 1.00 95.50 104 VAL A C 1
ATOM 848 O O . VAL A 1 104 ? -5.563 9.707 -2.296 1.00 95.50 104 VAL A O 1
ATOM 851 N N . HIS A 1 105 ? -5.149 8.883 -0.240 1.00 93.19 105 HIS A N 1
ATOM 852 C CA . HIS A 1 105 ? -6.433 8.215 -0.087 1.00 93.19 105 HIS A CA 1
ATOM 853 C C . HIS A 1 105 ? -7.009 8.441 1.309 1.00 93.19 105 HIS A C 1
ATOM 855 O O . HIS A 1 105 ? -6.279 8.431 2.303 1.00 93.19 105 HIS A O 1
ATOM 861 N N . ASP A 1 106 ? -8.320 8.645 1.359 1.00 92.94 106 ASP A N 1
ATOM 862 C CA . ASP A 1 106 ? -9.091 8.780 2.587 1.00 92.94 106 ASP A CA 1
ATOM 863 C C . ASP A 1 106 ? -9.680 7.408 2.951 1.00 92.94 106 ASP A C 1
ATOM 865 O O . ASP A 1 106 ? -10.334 6.766 2.134 1.00 92.94 106 ASP A O 1
ATOM 869 N N . LEU A 1 107 ? -9.415 6.948 4.173 1.00 91.31 107 LEU A N 1
ATOM 870 C CA . LEU A 1 107 ? -9.756 5.623 4.681 1.00 91.31 107 LEU A CA 1
ATOM 871 C C . LEU A 1 107 ? -10.559 5.751 5.976 1.00 91.31 107 LEU A C 1
ATOM 873 O O . LEU A 1 107 ? -10.171 6.482 6.889 1.00 91.31 107 LEU A O 1
ATOM 877 N N . ILE A 1 108 ? -11.648 4.994 6.094 1.00 92.31 108 ILE A N 1
ATOM 878 C CA . ILE A 1 108 ? -12.456 4.939 7.317 1.00 92.31 108 ILE A CA 1
ATOM 879 C C . ILE A 1 108 ? -12.246 3.591 8.004 1.00 92.31 108 ILE A C 1
ATOM 881 O O . ILE A 1 108 ? -12.617 2.544 7.471 1.00 92.31 108 ILE A O 1
ATOM 885 N N . ILE A 1 109 ? -11.705 3.626 9.221 1.00 92.00 109 ILE A N 1
ATOM 886 C CA . ILE A 1 109 ? -11.516 2.452 10.075 1.00 92.00 109 ILE A CA 1
ATOM 887 C C . ILE A 1 109 ? -12.493 2.518 11.247 1.00 92.00 109 ILE A C 1
ATOM 889 O O . ILE A 1 109 ? -12.564 3.511 11.968 1.00 92.00 109 ILE A O 1
ATOM 893 N N . ARG A 1 110 ? -13.265 1.454 11.453 1.00 91.62 110 ARG A N 1
ATOM 894 C CA . ARG A 1 110 ? -14.288 1.339 12.495 1.00 91.62 110 ARG A CA 1
ATOM 895 C C . ARG A 1 110 ? -13.871 0.321 13.545 1.00 91.62 110 ARG A C 1
ATOM 897 O O . ARG A 1 110 ? -13.294 -0.714 13.226 1.00 91.62 110 ARG A O 1
ATOM 904 N N . GLN A 1 111 ? -14.242 0.574 14.793 1.00 90.50 111 GLN A N 1
ATOM 905 C CA . GLN A 1 111 ? -14.169 -0.434 15.845 1.00 90.50 111 GLN A CA 1
ATOM 906 C C . GLN A 1 111 ? -15.459 -1.257 15.863 1.00 90.50 111 GLN A C 1
ATOM 908 O O . GLN A 1 111 ? -16.553 -0.711 15.694 1.00 90.50 111 GLN A O 1
ATOM 913 N N . ARG A 1 112 ? -15.349 -2.572 16.063 1.00 87.38 112 ARG A N 1
ATOM 914 C CA . ARG A 1 112 ? -16.518 -3.423 16.285 1.00 87.38 112 ARG A CA 1
ATOM 915 C C . ARG A 1 112 ? -16.943 -3.285 17.749 1.00 87.38 112 ARG A C 1
ATOM 917 O O . ARG A 1 112 ? -16.186 -3.623 18.651 1.00 87.38 112 ARG A O 1
ATOM 924 N N . ILE A 1 113 ? -18.149 -2.774 17.991 1.00 80.69 113 ILE A N 1
ATOM 925 C CA . ILE A 1 113 ? -18.722 -2.724 19.342 1.00 80.69 113 ILE A CA 1
ATOM 926 C C . ILE A 1 113 ? -19.487 -4.025 19.575 1.00 80.69 113 ILE A C 1
ATOM 928 O O . ILE A 1 113 ? -20.508 -4.278 18.935 1.00 80.69 113 ILE A O 1
ATOM 932 N N . THR A 1 114 ? -18.997 -4.855 20.492 1.00 73.31 114 THR A N 1
ATOM 933 C CA . THR A 1 114 ? -19.684 -6.080 20.922 1.00 73.31 114 THR A CA 1
ATOM 934 C C . THR A 1 114 ? -20.537 -5.772 22.154 1.00 73.31 114 THR A C 1
ATOM 936 O O . THR A 1 114 ? -20.068 -5.103 23.072 1.00 73.31 114 THR A O 1
ATOM 939 N N . ALA A 1 115 ? -21.775 -6.279 22.213 1.00 65.31 115 ALA A N 1
ATOM 940 C CA . ALA A 1 115 ? -22.768 -5.951 23.251 1.00 65.31 115 ALA A CA 1
ATOM 941 C C . ALA A 1 115 ? -22.276 -6.108 24.709 1.00 65.31 115 ALA A C 1
ATOM 943 O O . ALA A 1 115 ? -22.751 -5.409 25.600 1.00 65.31 115 ALA A O 1
ATOM 944 N N . TYR A 1 116 ? -21.286 -6.972 24.953 1.00 60.16 116 TYR A N 1
ATOM 945 C CA . TYR A 1 116 ? -20.674 -7.161 26.271 1.00 60.16 116 TYR A CA 1
ATOM 946 C C . TYR A 1 116 ? -19.946 -5.909 26.806 1.00 60.16 116 TYR A C 1
ATOM 948 O O . TYR A 1 116 ? -19.852 -5.730 28.016 1.00 60.16 116 TYR A O 1
ATOM 956 N N . ALA A 1 117 ? -19.458 -5.022 25.931 1.00 59.00 117 ALA A N 1
ATOM 957 C CA . ALA A 1 117 ? -18.800 -3.777 26.338 1.00 59.00 117 ALA A CA 1
ATOM 958 C C . ALA A 1 117 ? -19.787 -2.765 26.950 1.00 59.00 117 ALA A C 1
ATOM 960 O O . ALA A 1 117 ? -19.435 -2.051 27.879 1.00 59.00 117 ALA A O 1
ATOM 961 N N . ILE A 1 118 ? -21.044 -2.762 26.493 1.00 59.16 118 ILE A N 1
ATOM 962 C CA . ILE A 1 118 ? -22.073 -1.803 26.929 1.00 59.16 118 ILE A CA 1
ATOM 963 C C . ILE A 1 118 ? -22.552 -2.109 28.362 1.00 59.16 118 ILE A C 1
ATOM 965 O O . ILE A 1 118 ? -22.884 -1.200 29.120 1.00 59.16 118 ILE A O 1
ATOM 969 N N . MET A 1 119 ? -22.545 -3.385 28.767 1.00 58.41 119 MET A N 1
ATOM 970 C CA . MET A 1 119 ? -22.976 -3.806 30.110 1.00 58.41 119 MET A CA 1
ATOM 971 C C . MET A 1 119 ? -21.968 -3.470 31.219 1.00 58.41 119 MET A C 1
ATOM 973 O O . MET A 1 119 ? -22.337 -3.490 32.389 1.00 58.41 119 MET A O 1
ATOM 977 N N . ARG A 1 120 ? -20.703 -3.176 30.886 1.00 56.34 120 ARG A N 1
ATOM 978 C CA . ARG A 1 120 ? -19.675 -2.856 31.891 1.00 56.34 120 ARG A CA 1
ATOM 979 C C . ARG A 1 120 ? -19.684 -1.381 32.313 1.00 56.34 120 ARG A C 1
ATOM 981 O O . ARG A 1 120 ? -19.251 -1.086 33.416 1.00 56.34 120 ARG A O 1
ATOM 988 N N . ASP A 1 121 ? -20.228 -0.499 31.474 1.00 54.78 121 ASP A N 1
ATOM 989 C CA . ASP A 1 121 ? -20.334 0.945 31.743 1.00 54.78 121 ASP A CA 1
ATOM 990 C C . ASP A 1 121 ? -21.662 1.336 32.424 1.00 54.78 121 ASP A C 1
ATOM 992 O O . ASP A 1 121 ? -21.922 2.512 32.670 1.00 54.78 121 ASP A O 1
ATOM 996 N N . THR A 1 122 ? -22.528 0.359 32.713 1.00 55.94 122 THR A N 1
ATOM 997 C CA . THR A 1 122 ? -23.854 0.557 33.330 1.00 55.94 122 THR A CA 1
ATOM 998 C C . THR A 1 122 ? -23.990 -0.056 34.732 1.00 55.94 122 THR A C 1
ATOM 1000 O O . THR A 1 122 ? -25.103 -0.106 35.259 1.00 55.94 122 THR A O 1
ATOM 1003 N N . LEU A 1 123 ? -22.882 -0.487 35.350 1.00 48.34 123 LEU A N 1
ATOM 1004 C CA . LEU A 1 123 ? -22.819 -1.025 36.718 1.00 48.34 123 LEU A CA 1
ATOM 1005 C C . LEU A 1 123 ? -21.932 -0.174 37.630 1.00 48.34 123 LEU A C 1
ATOM 1007 O O . LEU A 1 123 ? -20.837 0.224 37.177 1.00 48.34 123 LEU A O 1
#

pLDDT: mean 81.69, std 15.13, range [48.34, 96.81]

Secondary structure (DSSP, 8-state):
--HHHHHHHHHHHHHHHHHSTT-S--TTSSPPEEEEEE-GGG--S-EEGGG--GGGSEEEEEETT--EEEEE--GGGB-HHHHHHTTSSEEEEEEEEETTEEEEEEEEEE----GGGTTTTT-

Sequence (123 aa):
MNQSRRVLVFALGLLITFGLSGCAVLDDILPEVRSIELLDETVKESHYIDDFDLRSLKLRVITRNWETQIVDVQAYMLSPEDRRKIEQAGHHRITIRYRGQVLVHDLIIRQRITAYAIMRDTL

=== Feature glossary ===
Key to the feature types in this record:

— What the protein is —

Primary structure: the covalent order of the twenty standard amino acids along the backbone. Two proteins with the same sequence will (almost always) fold to the same structure; two with 30% identity often share a fold but not the details.

Database cross-references. InterPro integrates a dozen domain/family signature databases into unified entries with residue-range hits. GO terms attach function/process/location labels with evidence codes. CATH codes position the fold in a four-level structural taxonomy. Organism is the NCBI-taxonomy species name.

— Where its atoms are —

The mmCIF block holds the 3D Cartesian coordinates of each backbone atom (N, Cα, C, O) in ångströms. mmCIF is the PDB's canonical archive format — a tagged-loop text representation of the atomic model.

Six rendered views show the 3D structure from the faces of a cube — i.e. along ±x, ±y, ±z. Rendering representation is drawn randomly per protein from cartoon (secondary-structure ribbons), sticks (backbone bonds), or molecular surface; coloring is either N→C rainbow (blue at the N-terminus through red at the C-terminus) or one color per chain.

— Local backbone conformation —

DSSP 8-state secondary structure assigns each residue one of H (α-helix), G (3₁₀-helix), I (π-helix), E (extended β-strand), B (isolated β-bridge), T (hydrogen-bonded turn), S (bend), or '-' (coil). The assignment is computed from backbone hydrogen-bond geometry via the Kabsch–Sander algorithm.

P-SEA three-state annotation labels each residue as helix, strand, or coil based purely on the geometry of the Cα trace. It serves as a fallback when the full backbone (and thus DSSP) is unavailable.

The φ/ψ torsion pair specifies the backbone conformation at each residue. φ rotates about the N–Cα bond, ψ about the Cα–C bond. Steric clashes forbid most of the (φ, ψ) plane — the allowed regions (α-helix basin, β-sheet basin, left-handed helix) are the Ramachandran-allowed regions.

— Global shape and packing —

The geometric summary reports three shape descriptors. Rg (radius of gyration) measures how spread out the Cα atoms are about their centre of mass; compact globular proteins have small Rg, elongated or unfolded ones large. Cα contacts (<8 Å, |i−j|>4) count long-range residue pairs in spatial proximity — high for tightly packed folds, near zero for rods or random coil. The bounding-box exten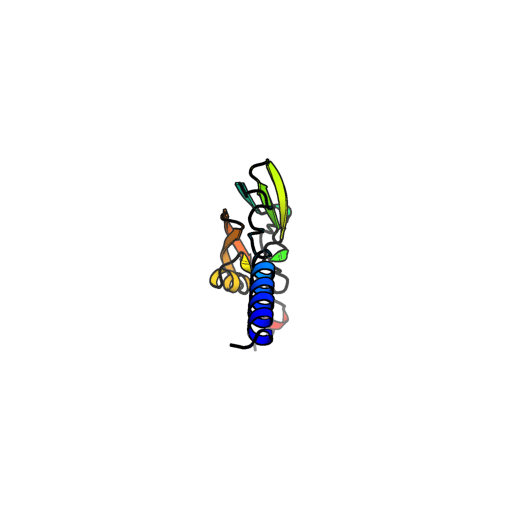ts give the protein's footprint along x, y, z in Å.

Accessible surface area quantifies burial. A residue with SASA near zero is packed into the hydrophobic core; one with SASA >100 Å² sits on the surface. Computed here via the Shrake–Rupley numerical algorithm with a 1.4 Å probe.

Plot images: a contact map (which residues are close in 3D, as an N×N binary image), a Ramachandran scatter (backbone torsion angles, revealing secondary-structure composition at a glance), and — for AlphaFold structures — a PAE heatmap (pairwise prediction confidence).

— Structural neighborhood —

The Foldseek 3Di string encodes local tertiary geometry as a 20-letter alphabet — one character per residue — derived from the relative positions of nearby Cα atoms. Unlike the amino-acid sequence, 3Di is a direct function of the 3D structure, so two proteins with the same fold have similar 3Di strings even at low sequence identity.

Nearest PDB neighbors are the top structural matches found by Foldseek when searching this structure against the entire Protein Data Bank. Each hit reports a TM-score (0 to 1; >0.5 almost always implies the same fold) and an E-value. These are *structural* homologs — they may share no detectable sequence similarity.

— Confidence and disorder —

For AlphaFold models, the B-factor field carries pLDDT — the model's own estimate of local accuracy on a 0–100 scale. Regions with pLDDT<50 should be treated as essentially unmodeled; they often correspond to intrinsically disordered segments.

B-factor (Debye–Waller factor) reflects atomic displacement in the crystal lattice. It is an experimental observable (units Å²), not a prediction; low values mean the atom is pinned down, high values mean it moves or is heterogeneous across the crystal.

Predicted aligned error is AlphaFold's pairwise confidence. Unlike pLDDT (per-residue), PAE is per-residue-pair and captures whether two parts of the structure are correctly placed relative to each other. Units are ångströms of expected positional error.